Protein AF-A0A1B3BC94-F1 (afdb_monomer)

Secondary structure (DSSP, 8-state):
-EEEEEEEEEEETTEEEEEEE---S-TT-S-TTT-TTHHHHHHS---EEEEEEE-TT-PPTT-EEEEEE-THHHHHHHHHHHHHHHHHHHHHHHHHHHH-TT--HHHHHHHHHHHHHHHHHHHHHHHHHHHTSS----EEEEEEE-------------

Radius of gyration: 25.53 Å; Cα contacts (8 Å, |Δi|>4): 209; chains: 1; bounding box: 68×40×81 Å

Foldseek 3Di:
DDKFKWFFADDDDQKTWTWTFPPPDDPPPPPCPPDPCNVVVVVVPRDTDTAIAGNPPVDDGGFIFMWDFPPVVVVVLVCLQPPQLVVQLVVQLVCCCVVPVPQDPVRSVVSSVVSNVVSNVVSVVVVVVCVVDPPRRIHGDDGPDDPDPPPDDPPPDD

pLDDT: mean 72.11, std 16.6, range [44.16, 96.38]

Organism: NCBI:txid1144748

Solvent-accessible surface area (backbone atoms only — not comparable to full-atom values): 9246 Å² total; per-residue (Å²): 117,52,74,44,67,24,34,24,75,41,70,58,92,67,29,29,32,31,38,33,69,67,79,78,72,67,91,81,52,93,63,83,83,77,58,83,63,62,67,59,55,65,73,60,57,83,61,74,46,73,45,81,26,66,43,86,75,75,70,50,70,64,24,30,31,34,37,33,44,77,48,71,56,58,55,50,50,54,49,46,64,56,50,44,20,51,51,32,19,53,49,32,36,54,49,43,52,70,79,38,74,82,58,48,73,66,50,49,53,51,35,26,49,52,18,30,53,49,24,47,51,49,46,52,51,52,54,58,58,48,69,74,54,90,71,83,69,55,40,74,73,47,77,78,44,73,76,76,78,84,86,71,85,82,76,81,78,130

InterPro domains:
  IPR007359 Positive regulator of sigma(E), RseC/MucC [PTHR35867] (1-147)
  IPR026268 Protein RseC [PIRSF004923] (1-150)
  IPR059252 Positive regulator of sigma(E), RseC/MucC-like [PF04246] (8-142)

Structure (mmCIF, N/CA/C/O backbone):
data_AF-A0A1B3BC94-F1
#
_entry.id   AF-A0A1B3BC94-F1
#
loop_
_atom_site.group_PDB
_atom_site.id
_atom_site.type_symbol
_atom_site.label_atom_id
_atom_site.label_alt_id
_atom_site.label_comp_id
_atom_site.label_asym_id
_atom_site.label_entity_id
_atom_site.label_seq_id
_atom_site.pdbx_PDB_ins_code
_atom_site.Cartn_x
_atom_site.Cartn_y
_atom_site.Cartn_z
_atom_site.occupancy
_atom_site.B_iso_or_equiv
_atom_site.auth_seq_id
_atom_site.auth_comp_id
_atom_site.auth_asym_id
_atom_site.auth_atom_id
_atom_site.pdbx_PDB_model_num
ATOM 1 N N . MET A 1 1 ? -3.031 7.311 12.793 1.00 55.69 1 MET A N 1
ATOM 2 C CA . MET A 1 1 ? -3.992 6.228 13.072 1.00 55.69 1 MET A CA 1
ATOM 3 C C . MET A 1 1 ? -5.381 6.805 12.898 1.00 55.69 1 MET A C 1
ATOM 5 O O . MET A 1 1 ? -5.724 7.720 13.637 1.00 55.69 1 MET A O 1
ATOM 9 N N . PHE A 1 2 ? -6.151 6.309 11.929 1.00 62.00 2 PHE A N 1
ATOM 10 C CA . PHE A 1 2 ? -7.549 6.704 11.769 1.00 62.00 2 PHE A CA 1
ATOM 11 C C . PHE A 1 2 ? -8.427 5.912 12.731 1.00 62.00 2 PHE A C 1
ATOM 13 O O . PHE A 1 2 ? -8.297 4.687 12.834 1.00 62.00 2 PHE A O 1
ATOM 20 N N . THR A 1 3 ? -9.311 6.622 13.422 1.00 65.94 3 THR A N 1
ATOM 21 C CA . THR A 1 3 ? -10.295 6.033 14.320 1.0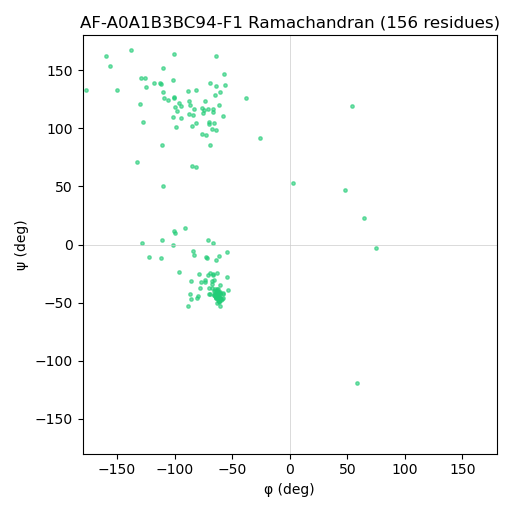0 65.94 3 THR A CA 1
ATOM 22 C C . THR A 1 3 ? -11.705 6.331 13.832 1.00 65.94 3 THR A C 1
ATOM 24 O O . THR A 1 3 ? -11.996 7.417 13.330 1.00 65.94 3 THR A O 1
ATOM 27 N N . GLU A 1 4 ? -12.577 5.334 13.930 1.00 72.50 4 GLU A N 1
ATOM 28 C CA . GLU A 1 4 ? -13.982 5.426 13.548 1.00 72.50 4 GLU A CA 1
ATOM 29 C C . GLU A 1 4 ? -14.853 4.920 14.699 1.00 72.50 4 GLU A C 1
ATOM 31 O O . GLU A 1 4 ? -14.487 3.981 15.406 1.00 72.50 4 GLU A O 1
ATOM 36 N N . ILE A 1 5 ? -16.003 5.558 14.903 1.00 78.81 5 ILE A N 1
ATOM 37 C CA . ILE A 1 5 ? -16.975 5.147 15.916 1.00 78.81 5 ILE A CA 1
ATOM 38 C C . ILE A 1 5 ? -17.918 4.117 15.290 1.00 78.81 5 ILE A C 1
ATOM 40 O O . ILE A 1 5 ? -18.446 4.331 14.196 1.00 78.81 5 ILE A O 1
ATOM 44 N N . GLY A 1 6 ? -18.145 3.012 15.994 1.00 79.69 6 GLY A N 1
ATOM 45 C CA . GLY A 1 6 ? -19.126 1.998 15.630 1.00 79.69 6 GLY A CA 1
ATOM 46 C C . GLY A 1 6 ? -19.914 1.496 16.833 1.00 79.69 6 GLY A C 1
ATOM 47 O O . GLY A 1 6 ? -19.552 1.745 17.981 1.00 79.69 6 GLY A O 1
ATOM 48 N N . HIS A 1 7 ? -20.991 0.766 16.563 1.00 82.69 7 HIS A N 1
ATOM 49 C CA . HIS A 1 7 ? -21.830 0.13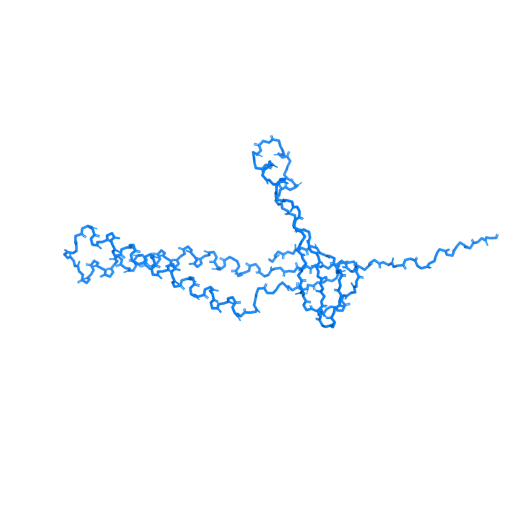9 17.585 1.00 82.69 7 HIS A CA 1
ATOM 50 C C . HIS A 1 7 ? -21.694 -1.378 17.535 1.00 82.69 7 HIS A C 1
ATOM 52 O O . HIS A 1 7 ? -21.680 -1.974 16.457 1.00 82.69 7 HIS A O 1
ATOM 58 N N . VAL A 1 8 ? -21.610 -2.016 18.700 1.00 82.00 8 VAL A N 1
ATOM 59 C CA . VAL A 1 8 ? -21.615 -3.478 18.790 1.00 82.00 8 VAL A CA 1
ATOM 60 C C . VAL A 1 8 ? -23.037 -3.987 18.564 1.00 82.00 8 VAL A C 1
ATOM 62 O O . VAL A 1 8 ? -23.926 -3.750 19.380 1.00 82.00 8 VAL A O 1
ATOM 65 N N . VAL A 1 9 ? -23.249 -4.700 17.459 1.00 81.69 9 VAL A N 1
ATOM 66 C CA . VAL A 1 9 ? -24.563 -5.250 17.077 1.00 81.69 9 VAL A CA 1
ATOM 67 C C . VAL A 1 9 ? -24.751 -6.700 17.507 1.00 81.69 9 VAL A C 1
ATOM 69 O O . VAL A 1 9 ? -25.879 -7.148 17.676 1.00 81.69 9 VAL A O 1
ATOM 72 N N . ALA A 1 10 ? -23.657 -7.437 17.703 1.00 79.31 10 ALA A N 1
ATOM 73 C CA . ALA A 1 10 ? -23.687 -8.806 18.200 1.00 79.31 10 ALA A CA 1
ATOM 74 C C . ALA A 1 10 ? -22.353 -9.170 18.860 1.00 79.31 10 ALA A C 1
ATOM 76 O O . ALA A 1 10 ? -21.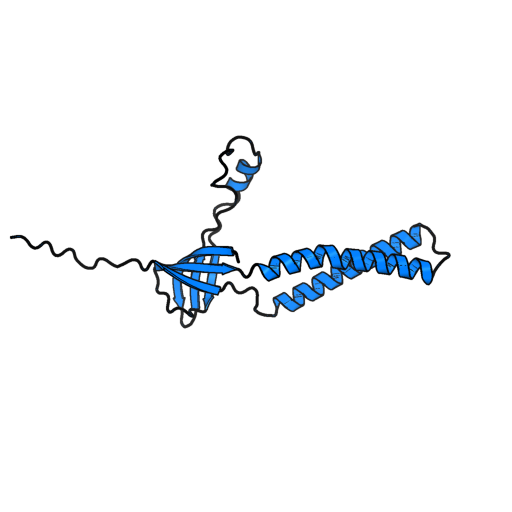301 -8.638 18.500 1.00 79.31 10 ALA A O 1
ATOM 77 N N . VAL A 1 11 ? -22.389 -10.111 19.798 1.00 81.19 11 VAL A N 1
ATOM 78 C CA . VAL A 1 11 ? -21.197 -10.697 20.420 1.00 81.19 11 VAL A CA 1
ATOM 79 C C . VAL A 1 11 ? -21.337 -12.214 20.352 1.00 81.19 11 VAL A C 1
ATOM 81 O O . VAL A 1 11 ? -22.301 -12.769 20.869 1.00 81.19 11 VAL A O 1
ATOM 84 N N . GLU A 1 12 ? -20.384 -12.881 19.704 1.00 78.94 12 GLU A N 1
ATOM 85 C CA . GLU A 1 12 ? -20.344 -14.336 19.542 1.00 78.94 12 GLU A CA 1
ATOM 86 C C . GLU A 1 12 ? -18.984 -14.861 20.017 1.00 78.94 12 GLU A C 1
ATOM 88 O O . GLU A 1 12 ? -17.956 -14.697 19.352 1.00 78.94 12 GLU A O 1
ATOM 93 N N . GLY A 1 13 ? -18.965 -15.493 21.193 1.00 80.81 13 GLY A N 1
ATOM 94 C CA . GLY A 1 13 ? -17.736 -16.006 21.802 1.00 80.81 13 GLY A CA 1
ATOM 95 C C . GLY A 1 13 ? -16.697 -14.900 22.029 1.00 80.81 13 GLY A C 1
ATOM 96 O O . GLY A 1 13 ? -16.954 -13.939 22.745 1.00 80.81 13 GLY A O 1
ATOM 97 N N . ASP A 1 14 ? -15.524 -15.034 21.404 1.00 78.81 14 ASP A N 1
ATOM 98 C CA . ASP A 1 14 ? -14.403 -14.077 21.493 1.00 78.81 14 ASP A CA 1
ATOM 99 C C . ASP A 1 14 ? -14.448 -12.988 20.397 1.00 78.81 14 ASP A C 1
ATOM 101 O O . ASP A 1 14 ? -13.457 -12.309 20.116 1.00 78.81 14 ASP A O 1
ATOM 105 N N . ARG A 1 15 ? -15.584 -12.832 19.703 1.00 80.06 15 ARG A N 1
ATOM 106 C CA . ARG A 1 15 ? -15.746 -11.854 18.620 1.00 80.06 15 ARG A CA 1
ATOM 107 C C . ARG A 1 15 ? -16.928 -10.926 18.870 1.00 80.06 15 ARG A C 1
ATOM 109 O O . ARG A 1 15 ? -18.014 -11.363 19.231 1.00 80.06 15 ARG A O 1
ATOM 116 N N . ALA A 1 16 ? -16.707 -9.638 18.641 1.00 80.56 16 ALA A N 1
ATOM 117 C CA . ALA A 1 16 ? -17.726 -8.603 18.634 1.00 80.56 16 ALA A CA 1
ATOM 118 C C . ALA A 1 16 ? -17.937 -8.126 17.194 1.00 80.56 16 ALA A C 1
ATOM 120 O O . ALA A 1 16 ? -16.991 -7.746 16.499 1.00 80.56 16 ALA A O 1
ATOM 121 N N . TRP A 1 17 ? -19.182 -8.156 16.742 1.00 80.75 17 TRP A N 1
ATOM 122 C CA . TRP A 1 17 ? -19.599 -7.616 15.460 1.00 80.75 17 TRP A CA 1
ATOM 123 C C . TRP A 1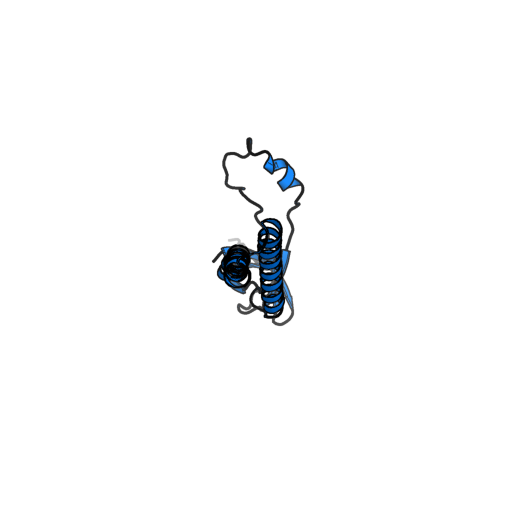 17 ? -19.860 -6.127 15.632 1.00 80.75 17 TRP A C 1
ATOM 125 O O . TRP A 1 17 ? -20.799 -5.730 16.324 1.00 80.75 17 TRP A O 1
ATOM 135 N N . VAL A 1 18 ? -19.011 -5.307 15.019 1.00 78.44 18 VAL A N 1
ATOM 136 C CA . VAL A 1 18 ? -19.117 -3.851 15.102 1.00 78.44 18 VAL A CA 1
ATOM 137 C C . VAL A 1 18 ? -19.656 -3.317 13.787 1.00 78.44 18 VAL A C 1
ATOM 139 O O . VAL A 1 18 ? -19.094 -3.569 12.719 1.00 78.44 18 VAL A O 1
ATOM 142 N N . GLN A 1 19 ? -20.753 -2.579 13.886 1.00 76.00 19 GLN A N 1
ATOM 143 C CA . GLN A 1 19 ? -21.339 -1.811 12.806 1.00 76.00 19 GLN A CA 1
ATOM 144 C C . GLN A 1 19 ? -20.683 -0.430 12.775 1.00 76.00 19 GLN A C 1
ATOM 146 O O . GLN A 1 19 ? -20.884 0.365 13.693 1.00 76.00 19 GLN A O 1
A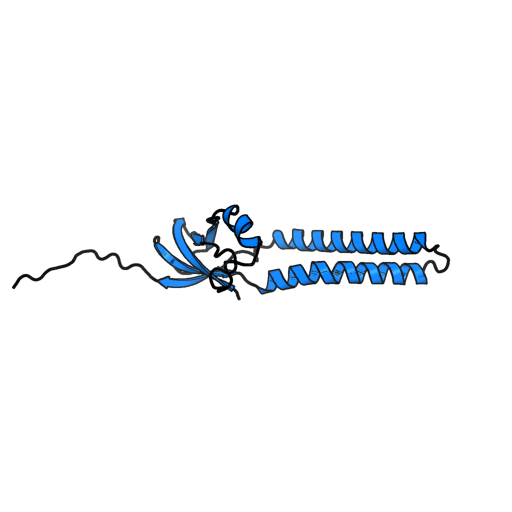TOM 151 N N . THR A 1 20 ? -19.911 -0.131 11.730 1.00 68.62 20 THR A N 1
ATOM 152 C CA . THR A 1 20 ? -19.405 1.227 11.488 1.00 68.62 20 THR A CA 1
ATOM 153 C C . THR A 1 20 ? -20.227 1.917 10.406 1.00 68.62 20 THR A C 1
ATOM 155 O O . THR A 1 20 ? -20.668 1.309 9.423 1.00 68.62 20 THR A O 1
ATOM 158 N N . LEU A 1 21 ? -20.470 3.211 10.606 1.00 63.22 21 LEU A N 1
ATOM 159 C CA . LEU A 1 21 ? -21.094 4.077 9.616 1.00 63.22 21 LEU A CA 1
ATOM 160 C C . LEU A 1 21 ? -19.984 4.851 8.917 1.00 63.22 21 LEU A C 1
ATOM 162 O O . LEU A 1 21 ? -19.512 5.854 9.449 1.00 63.22 21 LEU A O 1
ATOM 166 N N . THR A 1 22 ? -19.611 4.420 7.709 1.00 55.34 22 THR A N 1
ATOM 167 C CA . THR A 1 22 ? -18.662 5.180 6.894 1.00 55.34 22 THR A CA 1
ATOM 168 C C . THR A 1 22 ? -19.209 6.583 6.666 1.00 55.34 22 THR A C 1
ATOM 170 O O . THR A 1 22 ? -20.170 6.784 5.921 1.00 55.34 22 THR A O 1
ATOM 173 N N . LYS A 1 23 ? -18.561 7.579 7.276 1.00 53.41 23 LYS A N 1
ATOM 174 C CA . LYS A 1 23 ? -18.709 8.980 6.878 1.00 53.41 23 LYS A CA 1
ATOM 175 C C . LYS A 1 23 ? -18.040 9.135 5.515 1.00 53.41 23 LYS A C 1
ATOM 177 O O . LYS A 1 23 ? -16.860 9.462 5.418 1.00 53.41 23 LYS A O 1
ATOM 182 N N . THR A 1 24 ? -18.775 8.854 4.443 1.00 46.22 24 THR A N 1
ATOM 183 C CA . THR A 1 24 ? -18.318 9.112 3.076 1.00 46.22 24 THR A CA 1
ATOM 184 C C . THR A 1 24 ? -18.141 10.615 2.893 1.00 46.22 24 THR A C 1
ATOM 186 O O . THR A 1 24 ? -19.123 11.314 2.670 1.00 46.22 24 THR A O 1
ATOM 189 N N . GLY A 1 25 ? -16.896 11.087 3.011 1.00 44.16 25 GLY A N 1
ATOM 190 C CA . GLY A 1 25 ? -16.366 12.320 2.423 1.00 44.16 25 GLY A CA 1
ATOM 191 C C . GLY A 1 25 ? -17.120 13.627 2.709 1.00 44.16 25 GLY A C 1
ATOM 192 O O . GLY A 1 25 ? -18.231 13.852 2.248 1.00 44.16 25 GLY A O 1
ATOM 193 N N . CYS A 1 26 ? -16.434 14.574 3.353 1.00 49.19 26 CYS A N 1
ATOM 194 C CA . CYS A 1 26 ? -16.740 16.010 3.271 1.00 49.19 26 CYS A CA 1
ATOM 195 C C . CYS A 1 26 ? -18.087 16.502 3.834 1.00 49.19 26 CYS A C 1
ATOM 197 O O . CYS A 1 26 ? -18.478 17.621 3.513 1.00 49.19 26 CYS A O 1
ATOM 199 N N . SER A 1 27 ? -18.746 15.794 4.758 1.00 46.62 27 SER A N 1
ATOM 200 C CA . SER A 1 27 ? -19.945 16.333 5.435 1.00 46.62 27 SER A CA 1
ATOM 201 C C . SER A 1 27 ? -19.688 17.612 6.258 1.00 46.62 27 SER A C 1
ATOM 203 O O . SER A 1 27 ? -20.632 18.257 6.700 1.00 46.62 27 SER A O 1
ATOM 205 N N . SER A 1 28 ? -18.419 17.994 6.456 1.00 44.56 28 SER A N 1
ATOM 206 C CA . SER A 1 28 ? -17.991 19.240 7.110 1.00 44.56 28 SER A CA 1
ATOM 207 C C . SER A 1 28 ? -17.553 20.343 6.130 1.00 44.56 28 SER A C 1
ATOM 209 O O . SER A 1 28 ? -17.142 21.415 6.573 1.00 44.56 28 SER A O 1
ATOM 211 N N . CYS A 1 29 ? -17.577 20.114 4.813 1.00 46.59 29 CYS A N 1
ATOM 212 C CA . CYS A 1 29 ? -17.150 21.131 3.854 1.00 46.59 29 CYS A CA 1
ATOM 213 C C . CYS A 1 29 ? -18.310 22.099 3.580 1.00 46.59 29 CYS A C 1
ATOM 215 O O . CYS A 1 29 ? -19.346 21.715 3.049 1.00 46.59 29 CYS A O 1
ATOM 217 N N . GLN A 1 30 ? -18.136 23.372 3.932 1.00 47.72 30 GLN A N 1
ATOM 218 C CA . GLN A 1 30 ? -19.155 24.426 3.833 1.00 47.72 30 GLN A CA 1
ATOM 219 C C . GLN A 1 30 ? -19.550 24.791 2.382 1.00 47.72 30 GLN A C 1
ATOM 221 O O . GLN A 1 30 ? -20.404 25.645 2.164 1.00 47.72 30 GLN A O 1
ATOM 226 N N . VAL A 1 31 ? -18.966 24.120 1.381 1.00 45.72 31 VAL A N 1
ATOM 227 C CA . VAL A 1 31 ? -19.159 24.352 -0.060 1.00 45.72 31 VAL A CA 1
ATOM 228 C C . VAL A 1 31 ? -19.945 23.190 -0.690 1.00 45.72 31 VAL A C 1
ATOM 230 O O . VAL A 1 31 ? -19.551 22.600 -1.693 1.00 45.72 31 VAL A O 1
ATOM 233 N N . ASN A 1 32 ? -21.077 22.828 -0.086 1.00 49.34 32 ASN A N 1
ATOM 234 C CA . ASN A 1 32 ? -21.942 21.728 -0.543 1.00 49.34 32 ASN A CA 1
ATOM 235 C C . ASN A 1 32 ? -22.716 22.024 -1.846 1.00 49.34 32 ASN A C 1
ATOM 237 O O . ASN A 1 32 ? -23.523 21.203 -2.277 1.00 49.34 32 ASN A O 1
ATOM 241 N N . THR A 1 33 ? -22.494 23.177 -2.482 1.00 49.75 33 THR A N 1
ATOM 242 C CA . THR A 1 33 ? -23.257 23.622 -3.660 1.00 49.75 33 THR A CA 1
ATOM 243 C C . THR A 1 33 ? -22.461 23.656 -4.967 1.00 49.75 33 THR A C 1
ATOM 245 O O . THR A 1 33 ? -23.082 23.758 -6.020 1.00 49.75 33 THR A O 1
ATOM 248 N N . THR A 1 34 ? -21.126 23.518 -4.943 1.00 46.19 34 THR A N 1
ATOM 249 C CA . THR A 1 34 ? -20.288 23.781 -6.142 1.00 46.19 34 THR A CA 1
ATOM 250 C C . THR A 1 34 ? -19.425 22.599 -6.603 1.00 46.19 34 THR A C 1
ATOM 252 O O . THR A 1 34 ? -18.891 22.619 -7.708 1.00 46.19 34 THR A O 1
ATOM 255 N N . CYS A 1 35 ? -19.301 21.523 -5.824 1.00 51.75 35 CYS A N 1
ATOM 256 C CA . CYS A 1 35 ? -18.566 20.334 -6.263 1.00 51.75 35 CYS A CA 1
ATOM 257 C C . CYS A 1 35 ? -19.541 19.317 -6.880 1.00 51.75 35 CYS A C 1
ATOM 259 O O . CYS A 1 35 ? -20.320 18.688 -6.163 1.00 51.75 35 CYS A O 1
ATOM 261 N N . GLY A 1 36 ? -19.497 19.128 -8.205 1.00 53.19 36 GLY A N 1
ATOM 262 C CA . GLY A 1 36 ? -20.335 18.171 -8.956 1.00 53.19 36 GLY A CA 1
ATOM 263 C C . GLY A 1 36 ? -20.273 16.709 -8.470 1.00 53.19 36 GLY A C 1
ATOM 264 O O . GLY A 1 36 ? -21.070 15.877 -8.895 1.00 53.19 36 GLY A O 1
ATOM 265 N N . SER A 1 37 ? -19.385 16.398 -7.523 1.00 51.97 37 SER A N 1
ATOM 266 C CA . SER A 1 37 ? -19.268 15.107 -6.838 1.00 51.97 37 SER A CA 1
ATOM 267 C C . SER A 1 37 ? -20.387 14.816 -5.818 1.00 51.97 37 SER A C 1
ATOM 269 O O . SER A 1 37 ? -20.511 13.682 -5.357 1.00 51.97 37 SER A O 1
ATOM 271 N N . GLY A 1 38 ? -21.236 15.791 -5.463 1.00 48.75 38 GLY A N 1
ATOM 272 C CA . GLY A 1 38 ? -22.354 15.578 -4.526 1.00 48.75 38 GLY A CA 1
ATOM 273 C C . GLY A 1 38 ? -23.464 14.652 -5.053 1.00 48.75 38 GLY A C 1
ATOM 274 O O . GLY A 1 38 ? -24.144 13.988 -4.272 1.00 48.75 38 GLY A O 1
ATOM 275 N N . ILE A 1 39 ? -23.625 14.560 -6.378 1.00 50.00 39 ILE A N 1
ATOM 276 C CA . ILE A 1 39 ? -24.666 13.735 -7.019 1.00 50.00 39 ILE A CA 1
ATOM 277 C C . ILE A 1 39 ? -24.265 12.254 -7.027 1.00 50.00 39 ILE A C 1
ATOM 279 O O . ILE A 1 39 ? -25.101 11.387 -6.777 1.00 50.00 39 ILE A O 1
ATOM 283 N N . VAL A 1 40 ? -22.979 11.955 -7.228 1.00 49.28 40 VAL A N 1
ATOM 284 C CA . VAL A 1 40 ? -22.476 10.572 -7.195 1.00 49.28 40 VAL A CA 1
ATOM 285 C C . VAL A 1 40 ? -22.404 10.014 -5.772 1.00 49.28 40 VAL A C 1
ATOM 287 O O . VAL A 1 40 ? -22.683 8.835 -5.580 1.00 49.28 40 VAL A O 1
ATOM 290 N N . ASN A 1 41 ? -22.141 10.844 -4.754 1.00 44.53 41 ASN A N 1
ATOM 291 C CA . ASN A 1 41 ? -22.094 10.384 -3.358 1.00 44.53 41 ASN A CA 1
ATOM 292 C C . ASN A 1 41 ? -23.471 9.928 -2.826 1.00 44.53 41 ASN A C 1
ATOM 294 O O . ASN A 1 41 ? -23.539 9.066 -1.960 1.00 44.53 41 ASN A O 1
ATOM 298 N N . LYS A 1 42 ? -24.586 10.434 -3.382 1.00 45.50 42 LYS A N 1
ATOM 299 C CA . LYS A 1 42 ? -25.938 9.935 -3.053 1.00 45.50 42 LYS A CA 1
ATOM 300 C C . LYS A 1 42 ? -26.227 8.540 -3.616 1.00 45.50 42 LYS A C 1
ATOM 302 O O . LYS A 1 42 ? -27.051 7.830 -3.049 1.00 45.50 42 LYS A O 1
ATOM 307 N N . ALA A 1 43 ? -25.572 8.149 -4.712 1.00 45.75 43 ALA A N 1
ATOM 308 C CA . ALA A 1 43 ? -25.742 6.826 -5.315 1.00 45.75 43 ALA A CA 1
ATOM 309 C C . ALA A 1 43 ? -24.950 5.737 -4.570 1.00 45.75 43 ALA A C 1
ATOM 311 O O . ALA A 1 43 ? -25.350 4.574 -4.564 1.00 45.75 43 ALA A O 1
ATOM 312 N N . PHE A 1 44 ? -23.872 6.112 -3.873 1.00 48.69 44 PHE A N 1
ATOM 313 C CA . PHE A 1 44 ? -23.170 5.240 -2.930 1.00 48.69 44 PHE A CA 1
ATOM 314 C C . PHE A 1 44 ? -23.851 5.307 -1.563 1.00 48.69 44 PHE A C 1
ATOM 316 O O . PHE A 1 44 ? -23.327 5.837 -0.590 1.00 48.69 44 PHE A O 1
ATOM 323 N N . SER A 1 45 ? -25.072 4.771 -1.540 1.00 45.38 45 SER A N 1
ATOM 324 C CA . SER A 1 45 ? -25.889 4.540 -0.353 1.00 45.38 45 SER A CA 1
ATOM 325 C C . SER A 1 45 ? -25.030 4.083 0.827 1.00 45.38 45 SER A C 1
ATOM 327 O O . SER A 1 45 ? -24.295 3.106 0.686 1.00 45.38 45 SER A O 1
ATOM 329 N N . HIS A 1 46 ? -25.142 4.796 1.956 1.00 51.19 46 HIS A N 1
ATOM 330 C CA . HIS A 1 46 ? -24.564 4.508 3.274 1.00 51.19 46 HIS A CA 1
ATOM 331 C C . HIS A 1 46 ? -24.306 3.011 3.473 1.00 51.19 46 HIS A C 1
ATOM 333 O O . HIS A 1 46 ? -25.194 2.256 3.875 1.00 51.19 46 HIS A O 1
ATOM 339 N N . LYS A 1 47 ? -23.097 2.560 3.128 1.00 51.22 47 LYS A N 1
ATOM 340 C CA . LYS A 1 47 ? -22.775 1.143 3.196 1.00 51.22 47 LYS A CA 1
ATOM 341 C C . LYS A 1 47 ? -22.431 0.843 4.641 1.00 51.22 47 LYS A C 1
ATOM 343 O O . LYS A 1 47 ? -21.384 1.236 5.141 1.00 51.22 47 LYS A O 1
ATOM 348 N N . VAL A 1 48 ? -23.369 0.194 5.312 1.00 59.72 48 VAL A N 1
ATOM 349 C CA . VAL A 1 48 ? -23.159 -0.351 6.642 1.00 59.72 48 VAL A CA 1
ATOM 350 C C . VAL A 1 48 ? -22.138 -1.478 6.519 1.00 59.72 48 VAL A C 1
ATOM 352 O O . VAL A 1 48 ? -22.398 -2.480 5.851 1.00 59.72 48 VAL A O 1
ATOM 355 N N . PHE A 1 49 ? -20.978 -1.313 7.147 1.00 63.62 49 PHE A N 1
ATOM 356 C CA . PHE A 1 49 ? -19.994 -2.380 7.261 1.00 63.62 49 PHE A CA 1
ATOM 357 C C . PHE A 1 49 ? -20.128 -3.014 8.639 1.00 63.62 49 PHE A C 1
ATOM 359 O O . PHE A 1 49 ? -19.952 -2.349 9.657 1.00 63.62 49 PHE A O 1
ATOM 366 N N . VAL A 1 50 ? -20.451 -4.307 8.665 1.00 68.12 50 VAL A N 1
ATOM 367 C CA . VAL A 1 50 ? -20.401 -5.109 9.888 1.00 68.12 50 VAL A CA 1
ATOM 368 C C . VAL A 1 50 ? -19.125 -5.932 9.827 1.00 68.12 50 VAL A C 1
ATOM 370 O O . VAL A 1 50 ? -18.996 -6.823 8.987 1.00 68.12 50 VAL A O 1
ATOM 373 N N . THR A 1 51 ? -18.162 -5.597 10.680 1.00 70.00 51 THR A N 1
ATOM 374 C CA . THR A 1 51 ? -16.869 -6.289 10.715 1.00 70.00 51 THR A CA 1
ATOM 375 C C . THR A 1 51 ? -16.773 -7.109 12.000 1.00 70.00 51 THR A C 1
ATOM 377 O O . THR A 1 51 ? -17.053 -6.567 13.071 1.00 70.00 51 THR A O 1
ATOM 380 N N . PRO A 1 52 ? -16.393 -8.398 11.940 1.00 73.62 52 PRO A N 1
ATOM 381 C CA . PRO A 1 52 ? -16.093 -9.168 13.138 1.00 73.62 52 PRO A CA 1
ATOM 382 C C . PRO A 1 52 ? -14.717 -8.752 13.670 1.00 73.62 52 PRO A C 1
ATOM 384 O O . PRO A 1 52 ? -13.701 -8.941 13.002 1.00 73.62 52 PRO A O 1
ATOM 387 N N . LEU A 1 53 ? -14.674 -8.196 14.877 1.00 75.12 53 LEU A N 1
ATOM 388 C CA . LEU A 1 53 ? -13.439 -7.877 15.589 1.00 75.12 53 LEU A CA 1
ATOM 389 C C . LEU A 1 53 ? -13.265 -8.802 16.791 1.00 75.12 53 LEU A C 1
ATOM 391 O O . LEU A 1 53 ? -14.238 -9.254 17.388 1.00 75.12 53 LEU A O 1
ATOM 395 N N . LYS A 1 54 ? -12.019 -9.065 17.188 1.00 75.81 54 LYS A N 1
ATOM 396 C CA . LYS A 1 54 ? -11.740 -9.783 18.437 1.00 75.81 54 LYS A CA 1
ATOM 397 C C . LYS A 1 54 ? -12.196 -8.944 19.634 1.00 75.81 54 LYS A C 1
ATOM 399 O O . LYS A 1 54 ? -11.804 -7.781 19.740 1.00 75.81 54 LYS A O 1
ATOM 404 N N . ASN A 1 55 ? -12.987 -9.522 20.535 1.00 76.12 55 ASN A N 1
ATOM 405 C CA . ASN A 1 55 ? -13.548 -8.814 21.684 1.00 76.12 55 ASN A CA 1
ATOM 406 C C . ASN A 1 55 ? -12.537 -8.710 22.839 1.00 76.12 55 ASN A C 1
ATOM 408 O O . ASN A 1 55 ? -12.718 -9.275 23.911 1.00 76.12 55 ASN A O 1
ATOM 412 N N . THR A 1 56 ? -11.454 -7.958 22.641 1.00 74.12 56 THR A N 1
ATOM 413 C CA . THR A 1 56 ? -10.418 -7.777 23.675 1.00 74.12 56 THR A CA 1
ATOM 414 C C . THR A 1 56 ? -10.854 -6.895 24.846 1.00 74.12 56 THR A C 1
ATOM 416 O O . THR A 1 56 ? -10.138 -6.814 25.838 1.00 74.12 56 THR A O 1
ATOM 419 N N . LEU A 1 57 ? -11.991 -6.202 24.729 1.00 70.75 57 LEU A N 1
ATOM 420 C CA . LEU A 1 57 ? -12.450 -5.191 25.688 1.00 70.75 57 LEU A CA 1
ATOM 421 C C . LEU A 1 57 ? -13.694 -5.612 26.482 1.00 70.75 57 LEU A C 1
ATOM 423 O O . LEU A 1 57 ? -14.202 -4.800 27.253 1.00 70.75 57 LEU A O 1
ATOM 427 N N . ASN A 1 58 ? -14.183 -6.848 26.305 1.00 77.81 58 ASN A N 1
ATOM 428 C CA . ASN A 1 58 ? -15.475 -7.301 26.838 1.00 77.81 58 ASN A CA 1
ATOM 429 C C . ASN A 1 58 ? -16.602 -6.298 26.530 1.00 77.81 58 ASN A C 1
ATOM 431 O O . ASN A 1 58 ? -17.357 -5.891 27.416 1.00 77.81 58 ASN A O 1
ATOM 435 N N . ALA A 1 59 ? -16.666 -5.842 25.278 1.00 74.69 59 ALA A N 1
ATOM 436 C CA . ALA A 1 59 ? -17.744 -4.984 24.810 1.00 74.69 59 ALA A CA 1
ATOM 437 C C . ALA A 1 59 ? -19.049 -5.789 24.741 1.00 74.69 59 ALA A C 1
ATOM 439 O O . ALA A 1 59 ? -19.038 -6.954 24.328 1.00 74.69 59 ALA A O 1
ATOM 440 N N . HIS A 1 60 ? -20.147 -5.165 25.158 1.00 78.81 60 HIS A N 1
ATOM 441 C CA . HIS A 1 60 ? -21.492 -5.729 25.153 1.00 78.81 60 HIS A CA 1
ATOM 442 C C . HIS A 1 60 ? -22.291 -5.203 23.961 1.00 78.81 60 HIS A C 1
ATOM 444 O O . HIS A 1 60 ? -21.921 -4.216 23.325 1.00 78.81 60 HIS A O 1
ATOM 450 N N . ILE A 1 61 ? -23.402 -5.869 23.654 1.00 78.81 61 ILE A N 1
ATOM 451 C CA . ILE A 1 61 ? -24.360 -5.393 22.651 1.00 78.81 61 ILE A CA 1
ATOM 452 C C . ILE A 1 61 ? -24.814 -3.976 23.040 1.00 78.81 61 ILE A C 1
ATOM 454 O O . ILE A 1 61 ? -25.070 -3.716 24.213 1.00 78.81 61 ILE A O 1
ATOM 458 N N . ASN A 1 62 ? -24.909 -3.080 22.053 1.00 78.19 62 ASN A N 1
ATOM 459 C CA . ASN A 1 62 ? -25.185 -1.641 22.179 1.00 78.19 62 ASN A CA 1
ATOM 460 C C . ASN A 1 62 ? -24.036 -0.762 22.695 1.00 78.19 62 ASN A C 1
ATOM 462 O O . ASN A 1 62 ? -24.188 0.462 22.691 1.00 78.19 62 ASN A O 1
ATOM 466 N N . ASP A 1 63 ? -22.883 -1.324 23.067 1.00 77.88 63 ASP A N 1
ATOM 467 C CA . ASP A 1 63 ? -21.721 -0.496 23.392 1.00 77.88 63 ASP A CA 1
ATOM 468 C C . ASP A 1 63 ? -21.256 0.287 22.154 1.00 77.88 63 ASP A C 1
ATOM 470 O O . ASP A 1 63 ? -21.162 -0.237 21.038 1.00 77.88 63 ASP A O 1
ATOM 474 N N . GLU A 1 64 ? -20.943 1.562 22.368 1.00 79.94 64 GLU A N 1
ATOM 475 C CA . GLU A 1 64 ? -20.298 2.418 21.380 1.00 79.94 64 GLU A CA 1
ATOM 476 C C . GLU A 1 64 ? -18.783 2.233 21.503 1.00 79.94 64 GLU A C 1
ATOM 478 O O . GLU A 1 64 ? -18.198 2.460 22.569 1.00 79.94 64 GLU A O 1
ATOM 483 N N . VAL A 1 65 ? -18.136 1.791 20.427 1.00 78.62 65 VAL A N 1
ATOM 484 C CA . VAL A 1 65 ? -16.726 1.393 20.409 1.00 78.62 65 VAL A CA 1
ATOM 485 C C . VAL A 1 65 ? -15.947 2.144 19.339 1.00 78.62 65 VAL A C 1
ATOM 487 O O . VAL A 1 65 ? -16.437 2.404 18.242 1.00 78.62 65 VAL A O 1
ATOM 490 N N . GLU A 1 66 ? -14.700 2.479 19.654 1.00 77.69 66 GLU A N 1
ATOM 491 C CA . GLU A 1 66 ? -13.781 3.110 18.713 1.00 77.69 66 GLU A CA 1
ATOM 492 C C . GLU A 1 66 ? -12.925 2.037 18.033 1.00 77.69 66 GLU A C 1
ATOM 494 O O . GLU A 1 66 ? -12.181 1.289 18.682 1.00 77.69 66 GLU A O 1
ATOM 499 N N . VAL A 1 67 ? -13.049 1.958 16.710 1.00 72.56 67 VAL A N 1
ATOM 500 C CA . VAL A 1 67 ? -12.341 1.016 15.848 1.00 72.56 67 VAL A CA 1
ATOM 501 C C . VAL A 1 67 ? -11.170 1.728 15.183 1.00 72.56 67 VAL A C 1
ATOM 503 O O . VAL A 1 67 ? -11.327 2.771 14.552 1.00 72.56 67 VAL A O 1
ATOM 506 N N . GLY A 1 68 ? -9.978 1.156 15.325 1.00 64.75 68 GLY A N 1
ATOM 507 C CA . GLY A 1 68 ? -8.753 1.664 14.721 1.00 64.75 68 GLY A CA 1
ATOM 508 C C . GLY A 1 68 ? -8.379 0.899 13.474 1.00 64.75 68 GLY A C 1
ATOM 509 O O . GLY A 1 68 ? -8.208 -0.323 13.530 1.00 64.75 68 GLY A O 1
ATOM 510 N N . ILE A 1 69 ? -8.164 1.623 12.377 1.00 64.75 69 ILE A N 1
ATOM 511 C CA . ILE A 1 69 ? -7.524 1.067 11.187 1.00 64.75 69 ILE A CA 1
ATOM 512 C C . ILE A 1 69 ? -6.032 1.429 11.248 1.00 64.75 69 ILE A C 1
ATOM 514 O O . ILE A 1 69 ? -5.692 2.617 11.322 1.00 64.75 69 ILE A O 1
ATOM 518 N N . PRO A 1 70 ? -5.114 0.443 11.233 1.00 59.72 70 PRO A N 1
ATOM 519 C CA . PRO A 1 70 ? -3.684 0.718 11.173 1.00 59.72 70 PRO A CA 1
ATOM 520 C C . PRO A 1 70 ? -3.339 1.372 9.824 1.00 59.72 70 PRO A C 1
ATOM 522 O O . PRO A 1 70 ? -3.308 0.732 8.777 1.00 59.72 70 PRO A O 1
ATOM 525 N N . GLU A 1 71 ? -3.096 2.679 9.863 1.00 56.38 71 GLU A N 1
ATOM 526 C CA . GLU A 1 71 ? -2.893 3.559 8.702 1.00 56.38 71 GLU A CA 1
ATOM 527 C C . GLU A 1 71 ? -1.566 3.295 7.964 1.00 56.38 71 GLU A C 1
ATOM 529 O O . GLU A 1 71 ? -1.447 3.504 6.754 1.00 56.38 71 GLU A O 1
ATOM 534 N N . ASP A 1 72 ? -0.587 2.730 8.674 1.00 57.78 72 ASP A N 1
ATOM 535 C CA . ASP A 1 72 ? 0.773 2.514 8.175 1.00 57.78 72 ASP A CA 1
ATOM 536 C C . ASP A 1 72 ? 0.844 1.553 6.981 1.00 57.78 72 ASP A C 1
ATOM 538 O O . ASP A 1 72 ? 1.791 1.603 6.194 1.00 57.78 72 ASP A O 1
ATOM 542 N N . LEU A 1 73 ? -0.140 0.663 6.828 1.00 56.16 73 LEU A N 1
ATOM 543 C CA . LEU A 1 73 ? -0.148 -0.345 5.766 1.00 56.16 73 LEU A CA 1
ATOM 544 C C . LEU A 1 73 ? -0.747 0.178 4.461 1.00 56.16 73 LEU A C 1
ATOM 546 O O . LEU A 1 73 ? -0.292 -0.214 3.387 1.00 56.16 73 LEU A O 1
ATOM 550 N N . VAL A 1 74 ? -1.714 1.095 4.536 1.00 61.91 74 VAL A N 1
ATOM 551 C CA . VAL A 1 74 ? -2.315 1.708 3.342 1.00 61.91 74 VAL A CA 1
ATOM 552 C C . VAL A 1 74 ? -1.305 2.640 2.678 1.00 61.91 74 VAL A C 1
ATOM 554 O O . VAL A 1 74 ? -1.108 2.580 1.465 1.00 61.91 74 VAL A O 1
ATOM 557 N N . LEU A 1 75 ? -0.589 3.432 3.481 1.00 63.81 75 LEU A N 1
ATOM 558 C CA . LEU A 1 75 ? 0.462 4.324 2.992 1.00 63.81 75 LEU A CA 1
ATOM 559 C C . LEU A 1 75 ? 1.629 3.543 2.373 1.00 63.81 75 LEU A C 1
ATOM 561 O O . LEU A 1 75 ? 2.057 3.855 1.262 1.00 63.81 75 LEU A O 1
ATOM 565 N N . LYS A 1 76 ? 2.106 2.483 3.040 1.00 66.06 76 LYS A N 1
ATOM 566 C CA . LYS A 1 76 ? 3.174 1.620 2.504 1.00 66.06 76 LYS A CA 1
ATOM 567 C C . LYS A 1 76 ? 2.744 0.864 1.247 1.00 66.06 76 LYS A C 1
ATOM 569 O O . LYS A 1 76 ? 3.545 0.741 0.324 1.00 66.06 76 LYS A O 1
ATOM 574 N N . GLY A 1 77 ? 1.497 0.393 1.187 1.00 73.62 77 GLY A N 1
ATOM 575 C CA . GLY A 1 77 ? 0.938 -0.270 0.008 1.00 73.62 77 GLY A CA 1
ATOM 576 C C . GLY A 1 77 ? 0.886 0.658 -1.204 1.00 73.62 77 GLY A C 1
ATOM 577 O O . GLY A 1 77 ? 1.375 0.293 -2.271 1.00 73.62 77 GLY A O 1
ATOM 578 N N . SER A 1 78 ? 0.380 1.882 -1.025 1.00 77.94 78 SER A N 1
ATOM 579 C CA . SER A 1 78 ? 0.359 2.900 -2.081 1.00 77.94 78 SER A CA 1
ATOM 580 C C . SER A 1 78 ? 1.771 3.256 -2.542 1.00 77.94 78 SER A C 1
ATOM 582 O O . SER A 1 78 ? 2.054 3.205 -3.736 1.00 77.94 78 SER A O 1
ATOM 584 N N . LEU A 1 79 ? 2.693 3.527 -1.611 1.00 80.81 79 LEU A N 1
ATOM 585 C CA . LEU A 1 79 ? 4.089 3.825 -1.948 1.00 80.81 79 LEU A CA 1
ATOM 586 C C . LEU A 1 79 ? 4.756 2.688 -2.728 1.00 80.81 79 LEU A C 1
ATOM 588 O O . LEU A 1 79 ? 5.451 2.955 -3.704 1.00 80.81 79 LEU A O 1
ATOM 592 N N . ALA A 1 80 ? 4.523 1.429 -2.349 1.00 82.75 80 ALA A N 1
ATOM 593 C CA . ALA A 1 80 ? 5.069 0.284 -3.069 1.00 82.75 80 ALA A CA 1
ATOM 594 C C . ALA A 1 80 ? 4.536 0.199 -4.510 1.00 82.75 80 ALA A C 1
ATOM 596 O O . ALA A 1 80 ? 5.312 -0.071 -5.420 1.00 82.75 80 ALA A O 1
ATOM 597 N N . VAL A 1 81 ? 3.248 0.479 -4.737 1.00 85.69 81 VAL A N 1
ATOM 598 C CA . VAL A 1 81 ? 2.638 0.474 -6.082 1.00 85.69 81 VAL A CA 1
ATOM 599 C C . VAL A 1 81 ? 3.199 1.579 -6.981 1.00 85.69 81 VAL A C 1
ATOM 601 O O . VAL A 1 81 ? 3.291 1.372 -8.186 1.00 85.69 81 VAL A O 1
ATOM 604 N N . TYR A 1 82 ? 3.619 2.718 -6.427 1.00 86.62 82 TYR A N 1
ATOM 605 C CA . TYR A 1 82 ? 4.235 3.790 -7.216 1.00 86.62 82 TYR A CA 1
ATOM 606 C C . TYR A 1 82 ? 5.745 3.602 -7.406 1.00 86.62 82 TYR A C 1
ATOM 608 O O . TYR A 1 82 ? 6.248 3.726 -8.521 1.00 86.62 82 TYR A O 1
ATOM 616 N N . LEU A 1 83 ? 6.481 3.297 -6.334 1.00 90.56 83 LEU A N 1
ATOM 617 C CA . LEU A 1 83 ? 7.945 3.303 -6.358 1.00 90.56 83 LEU A CA 1
ATOM 618 C C . LEU A 1 83 ? 8.538 2.044 -6.987 1.00 90.56 83 LEU A C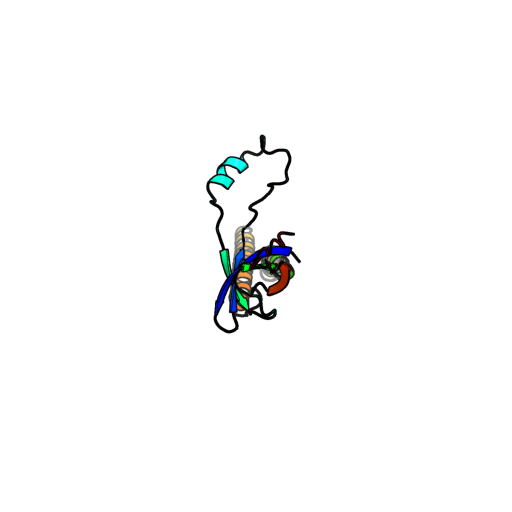 1
ATOM 620 O O . LEU A 1 83 ? 9.460 2.157 -7.791 1.00 90.56 83 LEU A O 1
ATOM 624 N N . LEU A 1 84 ? 8.033 0.847 -6.663 1.00 91.69 84 LEU A N 1
ATOM 625 C CA . LEU A 1 84 ? 8.634 -0.388 -7.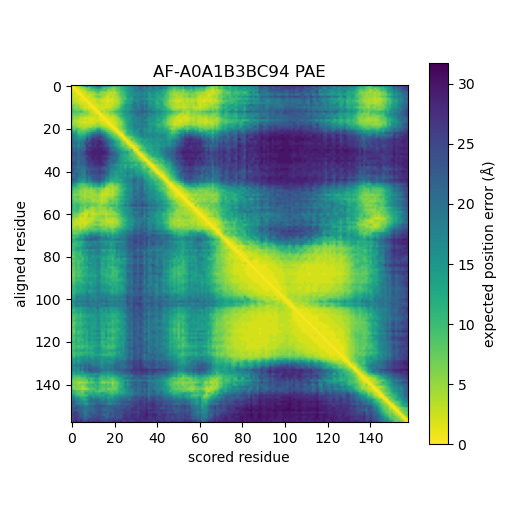185 1.00 91.69 84 LEU A CA 1
ATOM 626 C C . LEU A 1 84 ? 8.541 -0.480 -8.713 1.00 91.69 84 LEU A C 1
ATOM 628 O O . LEU A 1 84 ? 9.576 -0.718 -9.332 1.00 91.69 84 LEU A O 1
ATOM 632 N N . PRO A 1 85 ? 7.375 -0.277 -9.359 1.00 92.31 85 PRO A N 1
ATOM 633 C CA . PRO A 1 85 ? 7.287 -0.380 -10.814 1.00 92.31 85 PRO A CA 1
ATOM 634 C C . PRO A 1 85 ? 8.187 0.630 -11.526 1.00 92.31 85 PRO A C 1
ATOM 636 O O . PRO A 1 85 ? 8.784 0.305 -12.550 1.00 92.31 85 PRO A O 1
ATOM 639 N N . LEU A 1 86 ? 8.346 1.823 -10.948 1.00 93.50 86 LEU A N 1
ATOM 640 C CA . LEU A 1 86 ? 9.215 2.863 -11.485 1.00 93.50 86 LEU A CA 1
ATOM 641 C C . LEU A 1 86 ? 10.700 2.486 -11.363 1.00 93.50 86 LEU A C 1
ATOM 643 O O . LEU A 1 86 ? 11.444 2.621 -12.331 1.00 93.50 86 LEU A O 1
ATOM 647 N N . ILE A 1 87 ? 11.119 1.928 -10.222 1.00 95.25 87 ILE A N 1
ATOM 648 C CA . ILE A 1 87 ? 12.483 1.404 -10.036 1.00 95.25 87 ILE A CA 1
ATOM 649 C C . ILE A 1 87 ? 12.767 0.275 -11.032 1.00 95.25 87 ILE A C 1
ATOM 651 O O . ILE A 1 87 ? 13.809 0.280 -11.682 1.00 95.25 87 ILE A O 1
ATOM 655 N N . PHE A 1 88 ? 11.842 -0.673 -11.196 1.00 94.56 88 PHE A N 1
ATOM 656 C CA . PHE A 1 88 ? 12.002 -1.775 -12.150 1.00 94.56 88 PHE A CA 1
ATOM 657 C C . PHE A 1 88 ? 12.098 -1.285 -13.598 1.00 94.56 88 PHE A C 1
ATOM 659 O O . PHE A 1 88 ? 12.908 -1.813 -14.357 1.00 94.56 88 PHE A O 1
ATOM 666 N N . LEU A 1 89 ? 11.327 -0.262 -13.977 1.00 95.06 89 LEU A N 1
ATOM 667 C CA . LEU A 1 89 ? 11.436 0.374 -15.290 1.00 95.06 89 LEU A CA 1
ATOM 668 C C . LEU A 1 89 ? 12.830 0.983 -15.495 1.00 95.06 89 LEU A C 1
ATOM 670 O O . LEU A 1 89 ? 13.465 0.714 -16.515 1.00 95.06 89 LEU A O 1
ATOM 674 N N . MET A 1 90 ? 13.329 1.763 -14.529 1.00 95.38 90 MET A N 1
ATOM 675 C CA . MET A 1 90 ? 14.655 2.390 -14.625 1.00 95.38 90 MET A CA 1
ATOM 676 C C . MET A 1 90 ? 15.776 1.348 -14.691 1.00 95.38 90 MET A C 1
ATOM 678 O O . MET A 1 90 ? 16.699 1.489 -15.491 1.00 95.38 90 MET A O 1
ATOM 682 N N . LEU A 1 91 ? 15.680 0.284 -13.888 1.00 95.75 91 LEU A N 1
ATOM 683 C CA . LEU A 1 91 ? 16.637 -0.820 -13.904 1.00 95.75 91 LEU A CA 1
ATOM 684 C C . LEU A 1 91 ? 16.606 -1.579 -15.230 1.00 95.75 91 LEU A C 1
ATOM 686 O O . LEU A 1 91 ? 17.668 -1.867 -15.769 1.00 95.75 91 LEU A O 1
ATOM 690 N N . ALA A 1 92 ? 15.423 -1.880 -15.773 1.00 94.25 92 ALA A N 1
ATOM 691 C CA . ALA A 1 92 ? 15.292 -2.584 -17.046 1.00 94.25 92 ALA A CA 1
ATOM 692 C C . ALA A 1 92 ? 15.878 -1.772 -18.206 1.00 94.25 92 ALA A C 1
ATOM 694 O O . ALA A 1 92 ? 16.637 -2.318 -19.006 1.00 94.25 92 ALA A O 1
ATOM 695 N N . LEU A 1 93 ? 15.596 -0.465 -18.252 1.00 93.62 93 LEU A N 1
ATOM 696 C CA . LEU A 1 93 ? 16.207 0.444 -19.218 1.00 93.62 93 LEU A CA 1
ATOM 697 C C . LEU A 1 93 ? 17.728 0.489 -19.056 1.00 93.62 93 LEU A C 1
ATOM 699 O O . LEU A 1 93 ? 18.444 0.224 -20.018 1.00 93.62 93 LEU A O 1
ATOM 703 N N . GLY A 1 94 ? 18.223 0.745 -17.842 1.00 92.81 94 GLY A N 1
ATOM 704 C CA . GLY A 1 94 ? 19.658 0.820 -17.560 1.00 92.81 94 GLY A CA 1
ATOM 705 C C . GLY A 1 94 ? 20.407 -0.468 -17.913 1.00 92.81 94 GLY A C 1
ATOM 706 O O . GLY A 1 94 ? 21.434 -0.412 -18.587 1.00 92.81 94 GLY A O 1
ATOM 707 N N . LEU A 1 95 ? 19.871 -1.634 -17.531 1.00 93.81 95 LEU A N 1
ATOM 708 C CA . LEU A 1 95 ? 20.445 -2.930 -17.901 1.00 93.81 95 LEU A CA 1
ATOM 709 C C . LEU A 1 95 ? 20.418 -3.145 -19.410 1.00 93.81 95 LEU A C 1
ATOM 711 O O . LEU A 1 95 ? 21.411 -3.613 -19.958 1.00 93.81 95 LEU A O 1
ATOM 715 N N . SER A 1 96 ? 19.313 -2.810 -20.080 1.00 91.88 96 SER A N 1
ATOM 716 C CA . SER A 1 96 ? 19.206 -2.989 -21.529 1.00 91.88 96 SER A CA 1
ATOM 717 C C . SER A 1 96 ? 20.220 -2.137 -22.292 1.00 91.88 96 SER A C 1
ATOM 719 O O . SER A 1 96 ? 20.849 -2.650 -23.210 1.00 91.88 96 SER A O 1
ATOM 721 N N . SER A 1 97 ? 20.477 -0.904 -21.847 1.00 89.69 97 SER A N 1
ATOM 722 C CA . SER A 1 97 ? 21.482 -0.022 -22.451 1.00 89.69 97 SER A CA 1
ATOM 723 C C . SER A 1 97 ? 22.917 -0.520 -22.255 1.00 89.69 97 SER A C 1
ATOM 725 O O . SER A 1 97 ? 23.755 -0.319 -23.129 1.00 89.69 97 SER A O 1
ATOM 727 N N . ILE A 1 98 ? 23.218 -1.168 -21.121 1.00 91.62 98 ILE A N 1
ATOM 728 C CA . ILE A 1 98 ? 24.563 -1.692 -20.823 1.00 91.62 98 ILE A CA 1
ATOM 729 C C . ILE A 1 98 ? 24.802 -3.039 -21.517 1.00 91.62 98 ILE A C 1
ATOM 731 O O . ILE A 1 98 ? 25.859 -3.251 -22.104 1.00 91.62 98 ILE A O 1
ATOM 735 N N . LEU A 1 99 ? 23.836 -3.958 -21.436 1.00 91.19 99 LEU A N 1
ATOM 736 C CA . LEU A 1 99 ? 23.955 -5.313 -21.986 1.00 91.19 99 LEU A CA 1
ATOM 737 C C . LEU A 1 99 ? 23.773 -5.342 -23.503 1.00 91.19 99 LEU A C 1
ATOM 739 O O . LEU A 1 99 ? 24.387 -6.163 -24.181 1.00 91.19 99 LEU A O 1
ATOM 743 N N . PHE A 1 100 ? 22.942 -4.448 -24.034 1.00 90.44 100 PHE A N 1
ATOM 744 C CA . PHE A 1 100 ? 22.621 -4.385 -25.450 1.00 90.44 100 PHE A CA 1
ATOM 745 C C . PHE A 1 100 ? 22.728 -2.944 -25.972 1.00 90.44 100 PHE A C 1
ATOM 747 O O . PHE A 1 100 ? 21.727 -2.325 -26.317 1.00 90.44 100 PHE A O 1
ATOM 754 N N . PRO A 1 101 ? 23.944 -2.390 -26.096 1.00 82.19 101 PRO A N 1
ATOM 755 C CA . PRO A 1 101 ? 24.146 -1.000 -26.520 1.00 82.19 101 PRO A CA 1
ATOM 756 C C . PRO A 1 101 ? 23.680 -0.705 -27.958 1.00 82.19 101 PRO A C 1
ATOM 758 O O . PRO A 1 101 ? 23.570 0.451 -28.349 1.00 82.19 101 PRO A O 1
ATOM 761 N N . GLN A 1 102 ? 23.406 -1.744 -28.751 1.00 87.62 102 GLN A N 1
ATOM 762 C CA . GLN A 1 102 ? 22.911 -1.657 -30.129 1.00 87.62 102 GLN A CA 1
ATOM 763 C C . GLN A 1 102 ? 21.391 -1.866 -30.225 1.00 87.62 102 GLN A C 1
ATOM 765 O O . GLN A 1 102 ? 20.863 -2.045 -31.324 1.00 87.62 102 GLN A O 1
ATOM 770 N N . LEU A 1 103 ? 20.678 -1.896 -29.092 1.00 86.56 103 LEU A N 1
ATOM 771 C CA . LEU A 1 103 ? 19.224 -2.005 -29.097 1.00 86.56 103 LEU A CA 1
ATOM 772 C C . LEU A 1 103 ? 18.614 -0.813 -29.838 1.00 86.56 103 LEU A C 1
ATOM 774 O O . LEU A 1 103 ? 18.952 0.343 -29.587 1.00 86.56 103 LEU A O 1
ATOM 778 N N . SER A 1 104 ? 17.691 -1.107 -30.751 1.00 90.50 104 SER A N 1
ATOM 779 C CA . SER A 1 104 ? 16.898 -0.078 -31.416 1.00 90.50 104 SER A CA 1
ATOM 780 C C . SER A 1 104 ? 16.010 0.656 -30.409 1.00 90.50 104 SER A C 1
ATOM 782 O O . SER A 1 104 ? 15.711 0.140 -29.331 1.00 90.50 104 SER A O 1
ATOM 784 N N . GLU A 1 105 ? 15.513 1.837 -30.782 1.00 88.81 105 GLU A N 1
ATOM 785 C CA . GLU A 1 105 ? 14.579 2.604 -29.943 1.00 88.81 105 GLU A CA 1
ATOM 786 C C . GLU A 1 105 ? 13.356 1.768 -29.529 1.00 88.81 105 GLU A C 1
ATOM 788 O O . GLU A 1 105 ? 12.947 1.791 -28.368 1.00 88.81 105 GLU A O 1
ATOM 793 N N . LEU A 1 106 ? 12.830 0.944 -30.445 1.00 93.06 106 LEU A N 1
ATOM 794 C CA . LEU A 1 106 ? 11.769 -0.019 -30.140 1.00 93.06 106 LEU A CA 1
ATOM 795 C C . LEU A 1 106 ? 12.191 -1.043 -29.080 1.00 93.06 106 LEU A C 1
ATOM 797 O O . LEU A 1 106 ? 11.395 -1.367 -28.201 1.00 93.06 106 LEU A O 1
ATOM 801 N N . GLY A 1 107 ? 13.426 -1.542 -29.138 1.00 91.62 107 GLY A N 1
ATOM 802 C CA . GLY A 1 107 ? 13.961 -2.465 -28.139 1.00 91.62 107 GLY A CA 1
ATOM 803 C C . GLY A 1 107 ? 14.004 -1.849 -26.740 1.00 91.62 107 GLY A C 1
ATOM 804 O O . GLY A 1 107 ? 13.601 -2.498 -25.776 1.00 91.62 107 GLY A O 1
ATOM 805 N N . SER A 1 108 ? 14.399 -0.579 -26.637 1.00 91.19 108 SER A N 1
ATOM 806 C CA . SER A 1 108 ? 14.411 0.174 -25.374 1.00 91.19 108 SER A CA 1
ATOM 807 C C . SER A 1 108 ? 13.003 0.442 -24.832 1.00 91.19 108 SER A C 1
ATOM 809 O O . SER A 1 108 ? 12.760 0.349 -23.630 1.00 91.19 108 SER A O 1
ATOM 811 N N . ILE A 1 109 ? 12.030 0.719 -25.706 1.00 93.75 109 ILE A N 1
ATOM 812 C CA . ILE A 1 109 ? 10.622 0.865 -25.300 1.00 93.75 109 ILE A CA 1
ATOM 813 C C . ILE A 1 109 ? 10.073 -0.469 -24.777 1.00 93.75 109 ILE A C 1
ATOM 815 O O . ILE A 1 109 ? 9.384 -0.512 -23.752 1.00 93.75 109 ILE A O 1
ATOM 819 N N . LEU A 1 110 ? 10.391 -1.572 -25.458 1.00 95.75 110 LEU A N 1
ATOM 820 C CA . LEU A 1 110 ? 9.967 -2.910 -25.051 1.00 95.75 110 LEU A CA 1
ATOM 821 C C . LEU A 1 110 ? 10.613 -3.330 -23.727 1.00 95.75 110 LEU A C 1
ATOM 823 O O . LEU A 1 110 ? 9.916 -3.886 -22.878 1.00 95.75 110 LEU A O 1
ATOM 827 N N . SER A 1 111 ? 11.894 -3.021 -23.504 1.00 93.31 111 SER A N 1
ATOM 828 C CA . SER A 1 111 ? 12.573 -3.314 -22.236 1.00 93.31 111 SER A CA 1
ATOM 829 C C . SER A 1 111 ? 11.986 -2.501 -21.077 1.00 93.31 111 SER A C 1
ATOM 831 O O . SER A 1 111 ? 11.694 -3.073 -20.025 1.00 93.31 111 SER A O 1
ATOM 833 N N . ALA A 1 112 ? 11.709 -1.208 -21.280 1.00 94.00 112 ALA A N 1
ATOM 834 C CA . ALA A 1 112 ? 11.031 -0.362 -20.296 1.00 94.00 112 ALA A CA 1
ATOM 835 C C . ALA A 1 112 ? 9.646 -0.908 -19.929 1.00 94.00 112 ALA A C 1
ATOM 837 O O . ALA A 1 112 ? 9.302 -1.026 -18.751 1.00 94.00 112 ALA A O 1
ATOM 838 N N . THR A 1 113 ? 8.864 -1.282 -20.946 1.00 95.94 113 THR A N 1
ATOM 839 C CA . THR A 1 113 ? 7.515 -1.835 -20.772 1.00 95.94 113 THR A CA 1
ATOM 840 C C . THR A 1 113 ? 7.566 -3.173 -20.039 1.00 95.94 113 THR A C 1
ATOM 842 O O . THR A 1 113 ? 6.813 -3.384 -19.089 1.00 95.94 113 THR A O 1
ATOM 845 N N . ALA A 1 114 ? 8.488 -4.061 -20.418 1.00 95.88 114 ALA A N 1
ATOM 846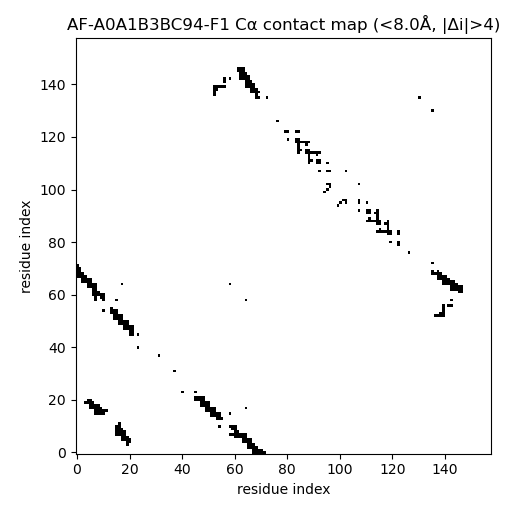 C CA . ALA A 1 114 ? 8.693 -5.335 -19.739 1.00 95.88 114 ALA A CA 1
ATOM 847 C C . ALA A 1 114 ? 9.109 -5.136 -18.272 1.00 95.88 114 ALA A C 1
ATOM 849 O O . ALA A 1 114 ? 8.579 -5.812 -17.388 1.00 95.88 114 ALA A O 1
ATOM 850 N N . GLY A 1 115 ? 9.998 -4.176 -17.996 1.00 94.94 115 GLY A N 1
ATOM 851 C CA . GLY A 1 115 ? 10.391 -3.790 -16.641 1.00 94.94 115 GLY A CA 1
ATOM 852 C C . GLY A 1 115 ? 9.203 -3.311 -15.810 1.00 94.94 115 GLY A C 1
ATOM 853 O O . GLY A 1 115 ? 8.981 -3.807 -14.706 1.00 94.94 115 GLY A O 1
ATOM 854 N N . LEU A 1 116 ? 8.380 -2.424 -16.371 1.00 95.44 116 LEU A N 1
ATOM 855 C CA . LEU A 1 116 ? 7.182 -1.904 -15.712 1.00 95.44 116 LEU A CA 1
ATOM 856 C C . LEU A 1 116 ? 6.172 -3.010 -15.385 1.00 95.44 116 LEU A C 1
ATOM 858 O O . LEU A 1 116 ? 5.697 -3.102 -14.252 1.00 95.44 116 LEU A O 1
ATOM 862 N N . VAL A 1 117 ? 5.866 -3.871 -16.361 1.00 96.38 117 VAL A N 1
ATOM 863 C CA . VAL A 1 117 ? 4.941 -5.000 -16.184 1.00 96.38 117 VAL A CA 1
ATOM 864 C C . VAL A 1 117 ? 5.472 -5.956 -15.119 1.00 96.38 117 VAL A C 1
ATOM 866 O O . VAL A 1 117 ? 4.727 -6.349 -14.223 1.00 96.38 117 VAL A O 1
ATOM 869 N N . THR A 1 118 ? 6.766 -6.277 -15.157 1.00 95.19 118 THR A N 1
ATOM 870 C CA . THR A 1 118 ? 7.402 -7.152 -14.164 1.00 95.19 118 THR A CA 1
ATOM 871 C C . THR A 1 118 ? 7.340 -6.539 -12.766 1.00 95.19 118 THR A C 1
ATOM 873 O O . THR A 1 118 ? 6.954 -7.222 -11.818 1.00 95.19 118 THR A O 1
ATOM 876 N N . GLY A 1 119 ? 7.633 -5.243 -12.631 1.00 93.94 119 GLY A N 1
ATOM 877 C CA . GLY A 1 119 ? 7.520 -4.519 -11.366 1.00 93.94 119 GLY A CA 1
ATOM 878 C C . GLY A 1 119 ? 6.091 -4.515 -10.819 1.00 93.94 119 GLY A C 1
ATOM 879 O O . GLY A 1 119 ? 5.879 -4.778 -9.635 1.00 93.94 119 GLY A O 1
ATOM 880 N N . PHE A 1 120 ? 5.089 -4.310 -11.678 1.00 93.19 120 PHE A N 1
ATOM 881 C CA . PHE A 1 120 ? 3.680 -4.357 -11.279 1.00 93.19 120 PHE A CA 1
ATOM 882 C C . PHE A 1 120 ? 3.243 -5.762 -10.838 1.00 93.19 120 PHE A C 1
ATOM 884 O O . PHE A 1 120 ? 2.575 -5.917 -9.812 1.00 93.19 120 PHE A O 1
ATOM 891 N N . LEU A 1 121 ? 3.649 -6.801 -11.573 1.00 93.31 121 LEU A N 1
ATOM 892 C CA . LEU A 1 121 ? 3.380 -8.194 -11.209 1.00 93.31 121 LEU A CA 1
ATOM 893 C C . LEU A 1 121 ? 4.056 -8.573 -9.888 1.00 93.31 121 LEU A C 1
ATOM 895 O O . LEU A 1 121 ? 3.437 -9.238 -9.056 1.00 93.31 121 LEU A O 1
ATOM 899 N N . PHE A 1 122 ? 5.284 -8.107 -9.661 1.00 92.00 122 PHE A N 1
ATOM 900 C CA . PHE A 1 122 ? 6.014 -8.335 -8.419 1.00 92.00 122 PHE A CA 1
ATOM 901 C C . PHE A 1 122 ? 5.318 -7.679 -7.220 1.00 92.00 122 PHE A C 1
ATOM 903 O O . PHE A 1 122 ? 5.104 -8.333 -6.197 1.00 92.00 122 PHE A O 1
ATOM 910 N N . VAL A 1 123 ? 4.874 -6.424 -7.360 1.00 89.44 123 VAL A N 1
ATOM 911 C CA . VAL A 1 123 ? 4.076 -5.741 -6.328 1.00 89.44 123 VAL A CA 1
ATOM 912 C C . VAL A 1 123 ? 2.768 -6.485 -6.072 1.00 89.44 123 VAL A C 1
ATOM 914 O O . VAL A 1 123 ? 2.427 -6.743 -4.918 1.00 89.44 123 VAL A O 1
ATOM 917 N N . ARG A 1 124 ? 2.047 -6.891 -7.124 1.00 87.25 124 ARG A N 1
ATOM 918 C CA . ARG A 1 124 ? 0.808 -7.672 -6.990 1.00 87.25 124 ARG A CA 1
ATOM 919 C C . ARG A 1 124 ? 1.045 -8.980 -6.237 1.00 87.25 124 ARG A C 1
ATOM 921 O O . ARG A 1 124 ? 0.233 -9.340 -5.386 1.00 87.25 124 ARG A O 1
ATOM 928 N N . TRP A 1 125 ? 2.138 -9.680 -6.529 1.00 87.38 125 TRP A N 1
ATOM 929 C CA . TRP A 1 125 ? 2.510 -10.911 -5.835 1.00 87.38 125 TRP A CA 1
ATOM 930 C C . TRP A 1 125 ? 2.817 -10.659 -4.355 1.00 87.38 125 TRP A C 1
ATOM 932 O O . TRP A 1 125 ? 2.280 -11.358 -3.496 1.00 87.38 125 TRP A O 1
ATOM 942 N N . LEU A 1 126 ? 3.599 -9.620 -4.045 1.00 84.00 126 LEU A N 1
ATOM 943 C CA . LEU A 1 126 ? 3.934 -9.244 -2.671 1.00 84.00 126 LEU A CA 1
ATOM 944 C C . LEU A 1 126 ? 2.680 -8.868 -1.864 1.00 84.00 126 LEU A C 1
ATOM 946 O O . LEU A 1 126 ? 2.470 -9.385 -0.768 1.00 84.00 126 LEU A O 1
ATOM 950 N N . LEU A 1 127 ? 1.804 -8.036 -2.437 1.00 78.12 127 LEU A N 1
ATOM 951 C CA . LEU A 1 127 ? 0.551 -7.619 -1.803 1.00 78.12 127 LEU A CA 1
ATOM 952 C C . LEU A 1 127 ? -0.414 -8.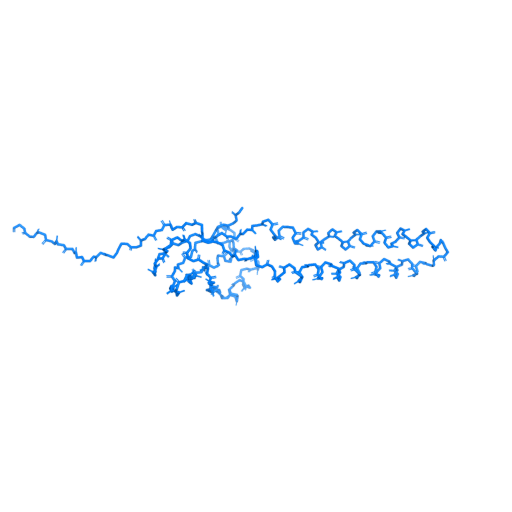794 -1.610 1.00 78.12 127 LEU A C 1
ATOM 954 O O . LEU A 1 127 ? -1.046 -8.902 -0.561 1.00 78.12 127 LEU A O 1
ATOM 958 N N . ASN A 1 128 ? -0.521 -9.706 -2.581 1.00 78.06 128 ASN A N 1
ATOM 959 C CA . ASN A 1 128 ? -1.349 -10.904 -2.427 1.00 78.06 128 ASN A CA 1
ATOM 960 C C . ASN A 1 128 ? -0.794 -11.871 -1.372 1.00 78.06 128 ASN A C 1
ATOM 962 O O . ASN A 1 128 ? -1.575 -12.544 -0.703 1.00 78.06 128 ASN A O 1
ATOM 966 N N . ARG A 1 129 ? 0.529 -11.928 -1.189 1.00 74.12 129 ARG A N 1
ATOM 967 C CA . ARG A 1 129 ? 1.159 -12.730 -0.134 1.00 74.12 129 ARG A CA 1
ATOM 968 C C . ARG A 1 129 ? 0.897 -12.145 1.257 1.00 74.12 129 ARG A C 1
ATOM 970 O O . ARG A 1 129 ? 0.648 -12.901 2.193 1.00 74.12 129 ARG A O 1
ATOM 977 N N . GLU A 1 130 ? 0.897 -10.819 1.376 1.00 64.75 130 GLU A N 1
ATOM 978 C CA . GLU A 1 130 ? 0.589 -10.098 2.619 1.00 64.75 130 GLU A CA 1
ATOM 979 C C . GLU A 1 130 ? -0.906 -10.131 2.972 1.00 64.75 130 GLU A C 1
ATOM 981 O O . GLU A 1 130 ? -1.241 -10.211 4.150 1.00 64.75 130 GLU A O 1
ATOM 986 N N . LYS A 1 131 ? -1.821 -10.195 1.989 1.00 55.50 131 LYS A N 1
ATOM 987 C CA . LYS A 1 131 ? -3.260 -10.431 2.251 1.00 55.50 131 LYS A CA 1
ATOM 988 C C . LYS A 1 131 ? -3.519 -11.699 3.072 1.00 55.50 131 LYS A C 1
ATOM 990 O O . LYS A 1 131 ? -4.502 -11.750 3.801 1.00 55.50 131 LYS A O 1
ATOM 995 N N . ASN A 1 132 ? -2.638 -12.698 2.975 1.00 51.06 132 ASN A N 1
ATOM 996 C CA . ASN A 1 132 ? -2.755 -13.957 3.709 1.00 51.06 132 ASN A CA 1
ATOM 997 C C . ASN A 1 132 ? -2.196 -13.882 5.145 1.00 51.06 132 ASN A C 1
ATOM 999 O O . ASN A 1 132 ? -2.317 -14.839 5.905 1.00 51.06 132 ASN A O 1
ATOM 1003 N N . LYS A 1 133 ? -1.572 -12.759 5.529 1.00 48.09 133 LYS A N 1
ATOM 1004 C CA . LYS A 1 133 ? -1.099 -12.481 6.888 1.00 48.09 133 LYS A CA 1
ATOM 1005 C C . LYS A 1 133 ? -1.941 -11.364 7.495 1.00 48.09 133 LYS A C 1
ATOM 1007 O O . LYS A 1 133 ? -1.576 -10.201 7.429 1.00 48.09 133 LYS A O 1
ATOM 1012 N N . THR A 1 134 ? -3.070 -11.753 8.077 1.00 48.75 134 THR A N 1
ATOM 1013 C CA . THR A 1 134 ? -3.797 -11.205 9.244 1.00 48.75 134 THR A CA 1
ATOM 1014 C C . THR A 1 134 ? -3.247 -9.924 9.921 1.00 48.75 134 THR A C 1
ATOM 1016 O O . THR A 1 134 ? -2.996 -9.897 11.124 1.00 48.75 134 THR A O 1
ATOM 1019 N N . ARG A 1 135 ? -3.011 -8.836 9.179 1.00 49.69 135 ARG A N 1
ATOM 1020 C CA . ARG A 1 135 ? -2.550 -7.534 9.710 1.00 49.69 135 ARG A CA 1
ATOM 1021 C C . ARG A 1 135 ? -3.394 -6.350 9.252 1.00 49.69 135 ARG A C 1
ATOM 1023 O O . ARG A 1 135 ? -3.117 -5.223 9.645 1.00 49.69 135 ARG A O 1
ATOM 1030 N N . LEU A 1 136 ? -4.434 -6.618 8.470 1.00 52.09 136 LEU A N 1
ATOM 1031 C CA . LEU A 1 136 ? -5.467 -5.652 8.097 1.00 52.09 136 LEU A CA 1
ATOM 1032 C C . LEU A 1 136 ? -6.733 -5.827 8.943 1.00 52.09 136 LEU A C 1
ATOM 1034 O O . LEU A 1 136 ? -7.769 -5.268 8.602 1.00 52.09 136 LEU A O 1
ATOM 1038 N N . GLU A 1 137 ? -6.670 -6.615 10.020 1.00 54.56 137 GLU A N 1
ATOM 1039 C CA . GLU A 1 137 ? -7.794 -6.714 10.941 1.00 54.56 137 GLU A CA 1
ATOM 1040 C C . GLU A 1 137 ? -7.895 -5.395 11.716 1.00 54.56 137 GLU A C 1
ATOM 1042 O O . GLU A 1 137 ? -6.941 -5.030 12.420 1.00 54.56 137 GLU A O 1
ATOM 1047 N N . PRO A 1 138 ? -9.003 -4.649 11.567 1.00 59.50 138 PRO A N 1
ATOM 1048 C CA . PRO A 1 138 ? -9.246 -3.495 12.409 1.00 59.50 138 PRO A CA 1
ATOM 1049 C C . PRO A 1 138 ? -9.241 -3.952 13.869 1.00 59.50 138 PRO A C 1
ATOM 1051 O O . PRO A 1 138 ? -9.604 -5.090 14.182 1.00 59.50 138 PRO A O 1
ATOM 1054 N N . LYS A 1 139 ? -8.774 -3.086 14.767 1.00 64.69 139 LYS A N 1
ATOM 1055 C CA . LYS A 1 139 ? -8.684 -3.400 16.197 1.00 64.69 139 LYS A CA 1
ATOM 1056 C C . LYS A 1 139 ? -9.663 -2.555 16.990 1.00 64.69 139 LYS A C 1
ATOM 1058 O O . LYS A 1 139 ? -9.791 -1.357 16.750 1.00 64.69 139 LYS A O 1
ATOM 1063 N N . LEU A 1 140 ? -10.301 -3.190 17.967 1.00 66.69 140 LEU A N 1
ATOM 1064 C CA . LEU A 1 140 ? -11.039 -2.517 19.028 1.00 66.69 140 LEU A CA 1
ATOM 1065 C C . LEU A 1 140 ? -10.035 -1.757 19.898 1.00 66.69 140 LEU A C 1
ATOM 1067 O O . LEU A 1 140 ? -9.172 -2.373 20.522 1.00 66.69 140 LEU A O 1
ATOM 1071 N N . ILE A 1 141 ? -10.111 -0.425 19.893 1.00 74.19 141 ILE A N 1
ATOM 1072 C CA . ILE A 1 141 ? -9.193 0.422 20.664 1.00 74.19 141 ILE A CA 1
ATOM 1073 C C . ILE A 1 141 ? -9.751 0.640 22.066 1.00 74.19 141 ILE A C 1
ATOM 1075 O O . ILE A 1 141 ? -9.055 0.401 23.050 1.00 74.19 141 ILE A O 1
ATOM 1079 N N . ARG A 1 142 ? -11.005 1.104 22.161 1.00 70.56 142 ARG A N 1
ATOM 1080 C CA . ARG A 1 142 ? -11.676 1.392 23.437 1.00 70.56 142 ARG A CA 1
ATOM 1081 C C . ARG A 1 142 ? -13.199 1.414 23.307 1.00 70.56 142 ARG A C 1
ATOM 1083 O O . ARG A 1 142 ? -13.730 1.582 22.212 1.00 70.56 142 ARG A O 1
ATOM 1090 N N . ILE A 1 143 ? -13.881 1.308 24.447 1.00 77.25 143 ILE A N 1
ATOM 1091 C CA . ILE A 1 143 ? -15.318 1.577 24.585 1.00 77.25 143 ILE A CA 1
ATOM 1092 C C . ILE A 1 143 ? -15.480 3.075 24.870 1.00 77.25 143 ILE A C 1
ATOM 1094 O O . ILE A 1 143 ? -14.877 3.591 25.811 1.00 77.25 143 ILE A O 1
ATOM 1098 N N . VAL A 1 144 ? -16.251 3.773 24.038 1.00 76.44 144 VAL A N 1
ATOM 1099 C CA . VAL A 1 144 ? -16.506 5.219 24.137 1.00 76.44 144 VAL A CA 1
ATOM 1100 C C . VAL A 1 144 ? -17.681 5.490 25.069 1.00 76.44 144 VAL A C 1
ATOM 1102 O O . VAL A 1 144 ? -17.613 6.397 25.897 1.00 76.44 144 VAL A O 1
ATOM 1105 N N . LYS A 1 145 ? -18.751 4.692 24.966 1.00 74.50 145 LYS A N 1
ATOM 1106 C CA . LYS A 1 145 ? -19.959 4.874 25.770 1.00 74.50 145 LYS A CA 1
ATOM 1107 C C . LYS A 1 145 ? -20.652 3.540 26.012 1.00 74.50 145 LYS A C 1
ATOM 1109 O O . LYS A 1 145 ? -20.863 2.769 25.081 1.00 74.50 145 LYS A O 1
ATOM 1114 N N . ARG A 1 146 ? -21.033 3.303 27.267 1.00 71.62 146 ARG A N 1
ATOM 1115 C CA . ARG A 1 146 ? -21.991 2.258 27.630 1.00 71.62 146 ARG A CA 1
ATOM 1116 C C . ARG A 1 146 ? -23.350 2.929 27.784 1.00 71.62 146 ARG A C 1
ATOM 1118 O O . ARG A 1 146 ? -23.465 3.806 28.648 1.00 71.62 146 ARG A O 1
ATOM 1125 N N . PRO A 1 147 ? -24.351 2.625 26.948 1.00 60.62 147 PRO A N 1
ATOM 1126 C CA . PRO A 1 147 ? -25.699 3.081 27.230 1.00 60.62 147 PRO A CA 1
ATOM 1127 C C . PRO A 1 147 ? -26.134 2.459 28.559 1.00 60.62 147 PRO A C 1
ATOM 1129 O O . PRO A 1 147 ? -26.124 1.244 28.732 1.00 60.62 147 PRO A O 1
ATOM 1132 N N . ILE A 1 148 ? -26.441 3.313 29.530 1.00 57.84 148 ILE A N 1
ATOM 1133 C CA . ILE A 1 148 ? -26.989 2.895 30.816 1.00 57.84 148 ILE A CA 1
ATOM 1134 C C . ILE A 1 148 ? -28.446 2.530 30.538 1.00 57.84 148 ILE A C 1
ATOM 1136 O O . ILE A 1 148 ? -29.225 3.388 30.121 1.00 57.84 148 ILE A O 1
ATOM 1140 N N . GLU A 1 149 ? -28.809 1.266 30.724 1.00 51.72 149 GLU A N 1
ATOM 1141 C CA . GLU A 1 149 ? -30.203 0.837 30.679 1.00 51.72 149 GLU A CA 1
ATOM 1142 C C . GLU A 1 149 ? -30.888 1.402 31.935 1.00 51.72 149 GLU A C 1
ATOM 1144 O O . GLU A 1 149 ? -30.603 0.987 33.056 1.00 51.72 149 GLU A O 1
ATOM 1149 N N . VAL A 1 150 ? -31.710 2.444 31.781 1.00 56.91 150 VAL A N 1
ATOM 1150 C CA . VAL A 1 150 ? -32.420 3.074 32.906 1.00 56.91 150 VAL A CA 1
ATOM 1151 C C . VAL A 1 150 ? -33.529 2.123 33.349 1.00 56.91 150 VAL A C 1
ATOM 1153 O O . VAL A 1 150 ? -34.607 2.114 32.764 1.00 56.91 150 VAL A O 1
ATOM 1156 N N . THR A 1 151 ? -33.258 1.284 34.350 1.00 51.69 151 THR A N 1
ATOM 1157 C CA . THR A 1 151 ? -34.173 0.189 34.710 1.00 51.69 151 THR A CA 1
ATOM 1158 C C . THR A 1 151 ? -35.335 0.589 35.618 1.00 51.69 151 THR A C 1
ATOM 1160 O O . THR A 1 151 ? -36.234 -0.222 35.762 1.00 51.69 151 THR A O 1
ATOM 1163 N N . GLN A 1 152 ? -35.407 1.800 36.188 1.00 52.84 152 GLN A N 1
ATOM 1164 C CA . GLN A 1 152 ? -36.636 2.328 36.812 1.00 52.84 152 GLN A CA 1
ATOM 1165 C C . GLN A 1 152 ? -36.436 3.766 37.306 1.00 52.84 152 GLN A C 1
ATOM 1167 O O . GLN A 1 152 ? -35.453 4.066 37.981 1.00 52.84 152 GLN A O 1
ATOM 1172 N N . ILE A 1 153 ? -37.388 4.650 36.999 1.00 64.06 153 ILE A N 1
ATOM 1173 C CA . ILE A 1 153 ? -37.516 5.949 37.665 1.00 64.06 153 ILE A CA 1
ATOM 1174 C C . ILE A 1 153 ? -38.333 5.678 38.926 1.00 64.06 153 ILE A C 1
ATOM 1176 O O . ILE A 1 153 ? -39.545 5.493 38.847 1.00 64.06 153 ILE A O 1
ATOM 1180 N N . VAL A 1 154 ? -37.674 5.598 40.080 1.00 60.88 154 VAL A N 1
ATOM 1181 C CA . VAL A 1 154 ? -38.388 5.661 41.357 1.00 60.88 154 VAL A CA 1
ATOM 1182 C C . VAL A 1 154 ? -38.748 7.126 41.563 1.00 60.88 154 VAL A C 1
ATOM 1184 O O . VAL A 1 154 ? -37.920 7.919 42.005 1.00 60.88 154 VAL A O 1
ATOM 1187 N N . THR A 1 155 ? -39.963 7.508 41.177 1.00 62.62 155 THR A N 1
ATOM 1188 C CA . THR A 1 155 ? -40.588 8.718 41.706 1.00 62.62 155 THR A CA 1
ATOM 1189 C C . THR A 1 155 ? -40.919 8.430 43.163 1.00 62.62 155 THR A C 1
ATOM 1191 O O . THR A 1 155 ? -41.832 7.664 43.464 1.00 62.62 155 THR A O 1
ATOM 1194 N N . SER A 1 156 ? -40.112 8.969 44.072 1.00 56.97 156 SER A N 1
ATOM 1195 C CA . SER A 1 156 ? -40.524 9.154 45.457 1.00 56.97 156 SER A CA 1
ATOM 1196 C C . SER A 1 156 ? -41.624 10.216 45.455 1.00 56.97 156 SER A C 1
ATOM 1198 O O . SER A 1 156 ? -41.316 11.399 45.316 1.00 56.97 156 SER A O 1
ATOM 1200 N N . ASP A 1 157 ? -42.881 9.781 45.512 1.00 54.19 157 ASP A N 1
ATOM 1201 C CA . ASP A 1 157 ? -43.987 10.654 45.905 1.00 54.19 157 ASP A CA 1
ATOM 1202 C C . ASP A 1 157 ? -43.880 10.879 47.421 1.00 54.19 157 ASP A C 1
ATOM 1204 O O . ASP A 1 157 ? -43.798 9.912 48.187 1.00 54.19 157 ASP A O 1
ATOM 1208 N N . ASP A 1 158 ? -43.799 12.155 47.805 1.00 46.34 158 ASP A N 1
ATOM 1209 C CA . ASP A 1 158 ? -43.920 12.659 49.181 1.00 46.34 158 ASP A CA 1
ATOM 1210 C C . ASP A 1 158 ? -45.300 12.345 49.793 1.00 46.34 158 ASP A C 1
ATOM 1212 O O . ASP A 1 158 ? -46.319 12.426 49.062 1.00 46.34 158 ASP A O 1
#

Mean predicted aligned error: 15.13 Å

Sequence (158 aa):
MFTEIGHVVAVEGDRAWVQTLTKTGCSSCQVNTTCGSGIVNKAFSHKVFVTPLKNTLNAHINDEVEVGIPEDLVLKGSLAVYLLPLIFLMLALGLSSILFPQLSELGSILSATAGLVTGFLFVRWLLNREKNKTRLEPKLIRIVKRPIEVTQIVTSDD

Nearest PDB structures (foldseek):
  8gym-assembly1_T7  TM=7.521E-01  e=3.229E+00  Tetrahymena thermophila SB210